Protein AF-A0A7K3Y645-F1 (afdb_monomer)

Sequence (69 aa):
PWEPTRYICRICGYVYDKKRGEPHRGHPKGTAFEDLPEDYVCPVCGLDPKITSFYGPVGKSQFDPILDI

pLDDT: mean 94.02, std 7.88, range [55.12, 98.38]

Foldseek 3Di:
DDDFQWKAQQQPRDIDGLQCFDVVVVTHRNRGLVNDDQLAADPPQQPPPVSCVVPNGRGSVRIDGDDPD

Radius of gyration: 12.03 Å; Cα contacts (8 Å, |Δi|>4): 104; chains: 1; bounding box: 30×26×30 Å

Mean predicted aligned error: 3.1 Å

Structure (mmCIF, N/CA/C/O backbone):
data_AF-A0A7K3Y645-F1
#
_entry.id   AF-A0A7K3Y645-F1
#
loop_
_atom_site.group_PDB
_atom_site.id
_atom_site.type_symbol
_atom_site.label_atom_id
_atom_site.label_alt_id
_atom_site.label_comp_id
_atom_site.label_asym_id
_atom_site.label_entity_id
_atom_site.label_seq_id
_atom_site.pdbx_PDB_ins_code
_atom_site.Cartn_x
_atom_site.Cartn_y
_atom_site.Cartn_z
_atom_site.occupancy
_atom_site.B_iso_or_equiv
_atom_site.auth_seq_id
_atom_site.auth_comp_id
_atom_site.auth_asym_id
_atom_site.auth_atom_id
_atom_site.pdbx_PDB_model_num
ATOM 1 N N . PRO A 1 1 ? -14.283 12.107 15.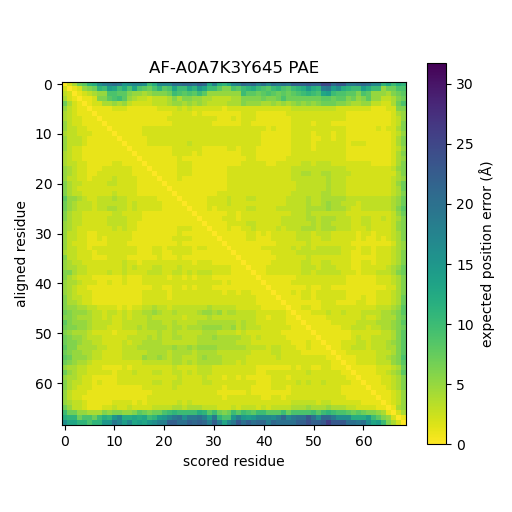015 1.00 65.38 1 PRO A N 1
ATOM 2 C CA . PRO A 1 1 ? -13.413 12.123 13.816 1.00 65.38 1 PRO A CA 1
ATOM 3 C C . PRO A 1 1 ? -13.707 10.918 12.915 1.00 65.38 1 PRO A C 1
ATOM 5 O O . PRO A 1 1 ? -13.828 9.804 13.411 1.00 65.38 1 PRO A O 1
ATOM 8 N N . TRP A 1 2 ? -13.911 11.160 11.623 1.00 75.06 2 TRP A N 1
ATOM 9 C CA . TRP A 1 2 ? -14.141 10.108 10.632 1.00 75.06 2 TRP A CA 1
ATOM 10 C C . TRP A 1 2 ? -12.783 9.542 10.183 1.00 75.06 2 TRP A C 1
ATOM 12 O O . TRP A 1 2 ? -11.890 10.321 9.852 1.00 75.06 2 TRP A O 1
ATOM 22 N N . GLU A 1 3 ? -12.616 8.218 10.232 1.00 76.69 3 GLU A N 1
ATOM 23 C CA . GLU A 1 3 ? -11.388 7.505 9.843 1.00 76.69 3 GLU A CA 1
ATOM 24 C C . GLU A 1 3 ? -11.687 6.648 8.597 1.00 76.69 3 GLU A C 1
ATOM 26 O O .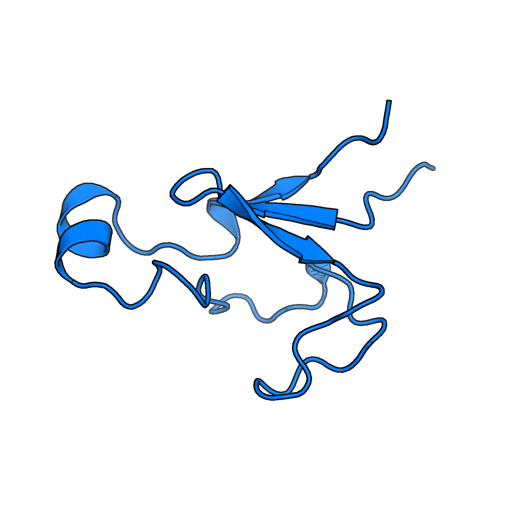 GLU A 1 3 ? -12.584 5.795 8.656 1.00 76.69 3 GLU A O 1
ATOM 31 N N . PRO A 1 4 ? -10.983 6.851 7.468 1.00 85.44 4 PRO A N 1
ATOM 32 C CA . PRO A 1 4 ? -11.143 6.009 6.288 1.00 85.44 4 PRO A CA 1
ATOM 33 C C . PRO A 1 4 ? -10.716 4.572 6.602 1.00 85.44 4 PRO A C 1
ATOM 35 O O . PRO A 1 4 ? -9.625 4.318 7.096 1.00 85.44 4 PRO A O 1
ATOM 38 N N . THR A 1 5 ? -11.563 3.599 6.271 1.00 91.94 5 THR A N 1
ATOM 39 C CA . THR A 1 5 ? -11.249 2.170 6.494 1.00 91.94 5 THR A CA 1
ATOM 40 C C . THR A 1 5 ? -10.742 1.458 5.241 1.00 91.94 5 THR A C 1
ATOM 42 O O . THR A 1 5 ? -10.368 0.282 5.297 1.00 91.94 5 THR A O 1
ATOM 45 N N . ARG A 1 6 ? -10.731 2.158 4.102 1.00 95.75 6 ARG A N 1
ATOM 46 C CA . ARG A 1 6 ? -10.347 1.635 2.791 1.00 95.75 6 ARG A CA 1
ATOM 47 C C . ARG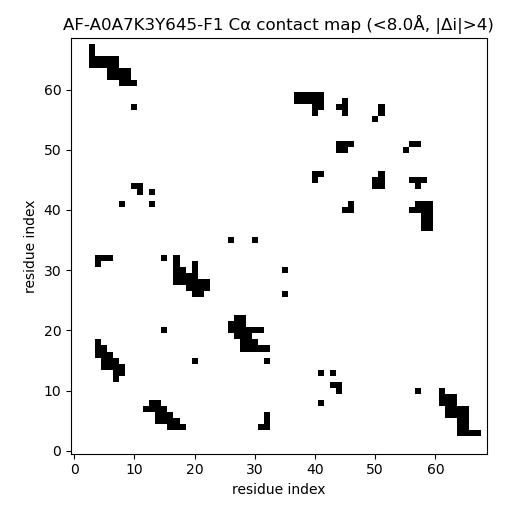 A 1 6 ? -9.502 2.646 2.031 1.00 95.75 6 ARG A C 1
ATOM 49 O O . ARG A 1 6 ? -9.728 3.849 2.130 1.00 95.75 6 ARG A O 1
ATOM 56 N N . TYR A 1 7 ? -8.566 2.128 1.249 1.00 97.50 7 TYR A N 1
ATOM 57 C CA . TYR A 1 7 ? -7.585 2.900 0.494 1.00 97.50 7 TYR A CA 1
ATOM 58 C C . TYR A 1 7 ? -7.460 2.345 -0.919 1.00 97.50 7 TYR A C 1
ATOM 60 O O . TYR A 1 7 ? -7.405 1.128 -1.089 1.00 97.50 7 TYR A O 1
ATOM 68 N N . ILE A 1 8 ? -7.392 3.212 -1.928 1.00 98.00 8 ILE A N 1
ATOM 69 C CA . ILE A 1 8 ? -7.260 2.823 -3.334 1.00 98.00 8 ILE A CA 1
ATOM 70 C C . ILE A 1 8 ? -5.906 3.245 -3.891 1.00 98.00 8 ILE A C 1
ATOM 72 O O . ILE A 1 8 ? -5.511 4.400 -3.792 1.00 98.00 8 ILE A O 1
ATOM 76 N N . CYS A 1 9 ? -5.199 2.310 -4.519 1.00 98.38 9 CYS A N 1
ATOM 77 C CA . CYS A 1 9 ? -4.008 2.624 -5.291 1.00 98.38 9 CYS A CA 1
ATOM 78 C C . CYS A 1 9 ? -4.406 3.408 -6.545 1.00 98.38 9 CYS A C 1
ATOM 80 O O . CYS A 1 9 ? -5.051 2.855 -7.436 1.00 98.38 9 CYS A O 1
ATOM 82 N N . ARG A 1 10 ? -3.960 4.658 -6.672 1.00 97.75 10 ARG A N 1
ATOM 83 C CA . ARG A 1 10 ? -4.276 5.521 -7.823 1.00 97.75 10 ARG A CA 1
ATOM 84 C C . ARG A 1 10 ? -3.653 5.073 -9.150 1.00 97.75 10 ARG A C 1
ATOM 86 O O . ARG A 1 10 ? -4.017 5.590 -10.198 1.00 97.75 10 ARG A O 1
ATOM 93 N N . ILE A 1 11 ? -2.718 4.118 -9.110 1.00 97.88 11 ILE A N 1
ATOM 94 C CA . ILE A 1 11 ? -2.042 3.582 -10.303 1.00 97.88 11 ILE A CA 1
ATOM 95 C C . ILE A 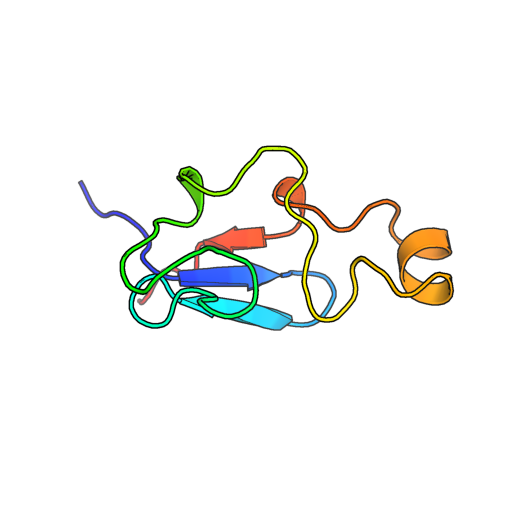1 11 ? -2.842 2.441 -10.936 1.00 97.88 11 ILE A C 1
ATOM 97 O O . ILE A 1 11 ? -3.044 2.426 -12.145 1.00 97.88 11 ILE A O 1
ATOM 101 N N . CYS A 1 12 ? -3.290 1.474 -10.130 1.00 97.81 12 CYS A N 1
ATOM 102 C CA . CYS A 1 12 ? -3.921 0.247 -10.634 1.00 97.81 12 CYS A CA 1
ATOM 103 C C . CYS A 1 12 ? -5.345 0.001 -10.118 1.00 97.81 12 CYS A C 1
ATOM 105 O O . CYS A 1 12 ? -5.975 -0.974 -10.516 1.00 97.81 12 CYS A O 1
ATOM 107 N N . GLY A 1 13 ? -5.846 0.835 -9.205 1.00 97.69 13 GLY A N 1
ATOM 108 C CA . GLY A 1 13 ? -7.175 0.691 -8.613 1.00 97.69 13 GLY A CA 1
ATOM 109 C C . GLY A 1 13 ? -7.291 -0.383 -7.527 1.00 97.69 13 GLY A C 1
ATOM 110 O O . GLY A 1 13 ? -8.395 -0.635 -7.050 1.00 97.69 13 GLY A O 1
ATOM 111 N N . TYR A 1 14 ? -6.191 -1.023 -7.108 1.00 97.75 14 TYR A N 1
ATOM 112 C CA . TYR A 1 14 ? -6.231 -1.981 -6.000 1.00 97.75 14 TYR A CA 1
ATOM 113 C C . TYR A 1 14 ? -6.769 -1.325 -4.725 1.00 97.75 14 TYR A C 1
ATOM 115 O O . TYR A 1 14 ? -6.228 -0.314 -4.277 1.00 97.75 14 TYR A O 1
ATOM 123 N N . VAL A 1 15 ? -7.790 -1.936 -4.121 1.00 97.81 15 VAL A N 1
ATOM 124 C CA . VAL A 1 15 ? -8.366 -1.483 -2.853 1.00 97.81 15 VAL A CA 1
ATOM 125 C C . VAL A 1 15 ? -7.813 -2.319 -1.705 1.00 97.81 15 VAL A C 1
ATOM 127 O O . VAL A 1 15 ? -8.054 -3.529 -1.635 1.00 97.81 15 VAL A O 1
ATOM 130 N N . TYR A 1 16 ? -7.112 -1.656 -0.789 1.00 97.50 16 TYR A N 1
ATOM 131 C CA . TYR A 1 16 ? -6.850 -2.171 0.546 1.00 97.50 16 TYR A CA 1
ATOM 132 C C . TYR A 1 16 ? -8.082 -1.925 1.421 1.00 97.50 16 TYR A C 1
ATOM 134 O O . TYR A 1 16 ? -8.578 -0.802 1.508 1.00 97.50 16 TYR A O 1
ATOM 142 N N . ASP A 1 17 ? -8.575 -2.974 2.075 1.00 97.00 17 ASP A N 1
ATOM 143 C CA . ASP A 1 17 ? -9.704 -2.904 3.002 1.00 97.00 17 ASP A CA 1
ATOM 144 C C . ASP A 1 17 ? -9.254 -3.408 4.372 1.00 97.00 17 ASP A C 1
ATOM 146 O O . ASP A 1 17 ? -8.896 -4.581 4.500 1.00 97.00 17 ASP A O 1
ATOM 150 N N . LYS A 1 18 ? -9.315 -2.549 5.40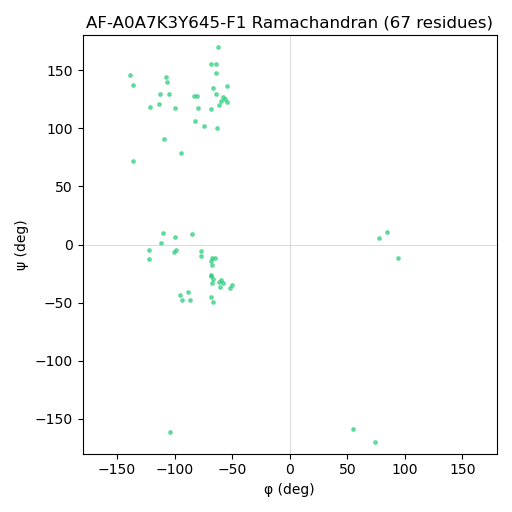0 1.00 96.12 18 LYS A N 1
ATOM 151 C CA . LYS A 1 18 ? -8.979 -2.887 6.794 1.00 96.12 18 LYS A CA 1
ATOM 152 C C . LYS A 1 18 ? -9.726 -4.132 7.275 1.00 96.12 18 LYS A C 1
ATOM 154 O O . LYS A 1 18 ? -9.149 -4.961 7.972 1.00 96.12 18 LYS A O 1
ATOM 159 N N . LYS A 1 19 ? -10.988 -4.330 6.875 1.00 95.50 19 LYS A N 1
ATOM 160 C CA . LYS A 1 19 ? -11.786 -5.512 7.260 1.00 95.50 19 LYS A CA 1
ATOM 161 C C . LYS A 1 19 ? -11.234 -6.804 6.658 1.00 95.50 19 LYS A C 1
ATOM 163 O O . LYS A 1 19 ? -11.389 -7.873 7.253 1.00 95.50 19 LYS A O 1
ATOM 168 N N . ARG A 1 20 ? -10.596 -6.715 5.488 1.00 96.19 20 ARG A N 1
ATOM 169 C CA . ARG A 1 20 ? -9.958 -7.847 4.808 1.00 96.19 20 ARG A CA 1
ATOM 170 C C . ARG A 1 20 ? -8.511 -8.051 5.257 1.00 96.19 20 ARG A C 1
ATOM 172 O O . ARG A 1 20 ? -8.105 -9.201 5.424 1.00 96.19 20 ARG A O 1
ATOM 179 N N . GLY A 1 21 ? -7.757 -6.968 5.435 1.00 96.62 21 GLY A N 1
ATOM 180 C CA . GLY A 1 21 ? -6.300 -7.000 5.528 1.00 96.62 21 GLY A CA 1
ATOM 181 C C . GLY A 1 21 ? -5.660 -7.690 4.316 1.00 96.62 21 GLY A C 1
ATOM 182 O O . GLY A 1 21 ? -6.278 -7.865 3.259 1.00 96.62 21 GLY A O 1
ATOM 183 N N . GLU A 1 22 ? -4.429 -8.151 4.504 1.00 96.94 22 GLU A N 1
ATOM 184 C CA . GLU A 1 22 ? -3.681 -9.027 3.599 1.00 96.94 22 GLU A CA 1
ATOM 185 C C . GLU A 1 22 ? -2.971 -10.150 4.383 1.00 96.94 22 GLU A C 1
ATOM 187 O O . GLU A 1 22 ? -1.744 -10.148 4.514 1.00 96.94 22 GLU A O 1
ATOM 192 N N . PRO A 1 23 ? -3.711 -11.145 4.918 1.00 97.19 23 PRO A N 1
ATOM 193 C CA . PRO A 1 23 ? -3.132 -12.136 5.832 1.00 97.19 23 PRO A CA 1
ATOM 194 C C . PRO A 1 23 ? -1.959 -12.928 5.239 1.00 97.19 23 PRO A C 1
ATOM 196 O O . PRO A 1 23 ? -1.009 -13.253 5.942 1.00 97.19 23 PRO A O 1
ATOM 199 N N . HIS A 1 24 ? -1.988 -13.183 3.928 1.00 95.50 24 HIS A N 1
ATOM 200 C CA . HIS A 1 24 ? -0.921 -13.872 3.195 1.00 95.50 24 HIS A CA 1
ATOM 201 C C . HIS A 1 24 ? 0.385 -13.061 3.088 1.00 95.50 24 HIS A C 1
ATOM 203 O O . HIS A 1 24 ? 1.419 -13.626 2.748 1.00 95.50 24 HIS A O 1
ATOM 209 N N . ARG A 1 25 ? 0.345 -11.756 3.387 1.00 93.31 25 ARG A N 1
ATOM 210 C CA . ARG A 1 25 ? 1.499 -10.841 3.413 1.00 93.31 25 ARG A CA 1
ATOM 211 C C . ARG A 1 25 ? 1.867 -10.402 4.833 1.00 93.31 25 ARG A C 1
ATOM 213 O O . ARG A 1 25 ? 2.678 -9.504 5.000 1.00 93.31 25 ARG A O 1
ATOM 220 N N . GLY A 1 26 ? 1.276 -11.027 5.857 1.00 95.94 26 GLY A N 1
ATOM 221 C CA . GLY A 1 26 ? 1.548 -10.701 7.260 1.00 95.94 26 GLY A CA 1
ATOM 222 C C . GLY A 1 26 ? 0.732 -9.531 7.818 1.00 95.94 26 GLY A C 1
ATOM 223 O O . GLY A 1 26 ? 1.000 -9.089 8.930 1.00 95.94 26 GLY A O 1
ATOM 224 N N . HIS A 1 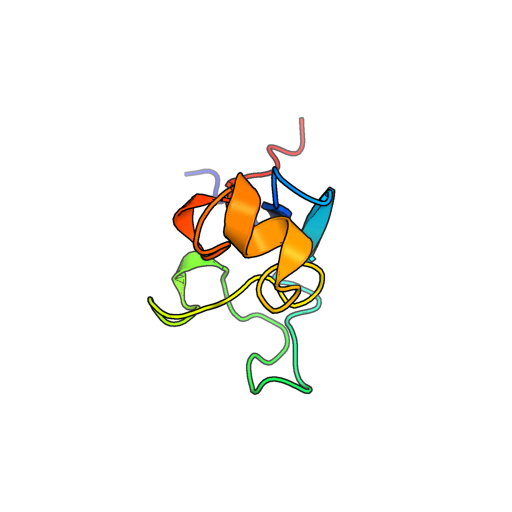27 ? -0.283 -9.052 7.094 1.00 96.56 27 HIS A N 1
ATOM 225 C CA . HIS A 1 27 ? -1.182 -7.989 7.553 1.00 96.56 27 HIS A CA 1
ATOM 226 C C . HIS A 1 27 ? -2.566 -8.593 7.838 1.00 96.56 27 HIS A C 1
ATOM 228 O O . HIS A 1 27 ? -3.368 -8.744 6.918 1.00 96.56 27 HIS A O 1
ATOM 234 N N . PRO A 1 28 ? -2.863 -9.058 9.062 1.00 97.56 28 PRO A N 1
ATOM 235 C CA . PRO A 1 28 ? -4.129 -9.726 9.353 1.00 97.56 28 PRO A CA 1
ATOM 236 C C . PRO A 1 28 ? -5.351 -8.811 9.148 1.00 97.56 28 PRO A C 1
ATOM 238 O O . PRO A 1 28 ? -5.254 -7.599 8.964 1.00 97.56 28 PRO A O 1
ATOM 241 N N . LYS A 1 29 ? -6.550 -9.405 9.196 1.00 97.50 29 LYS A N 1
ATOM 242 C CA . LYS A 1 29 ? -7.802 -8.635 9.231 1.00 97.50 29 LYS A CA 1
ATOM 243 C C . LYS A 1 29 ? -7.763 -7.633 10.387 1.00 97.50 29 LYS A C 1
ATOM 245 O O . LYS A 1 29 ? -7.388 -7.994 11.498 1.00 97.50 29 LYS A O 1
ATOM 250 N N . GLY A 1 30 ? -8.204 -6.409 10.130 1.00 96.25 30 GLY A N 1
ATOM 251 C CA . GLY A 1 30 ? -8.232 -5.320 11.102 1.00 96.25 30 GLY A CA 1
ATOM 252 C C . GLY A 1 30 ? -7.008 -4.403 11.068 1.00 96.25 30 GLY A C 1
ATOM 253 O O . GLY A 1 30 ? -7.088 -3.327 11.656 1.00 96.25 30 GLY A O 1
ATOM 254 N N . THR A 1 31 ? -5.926 -4.763 10.365 1.00 96.88 31 THR A N 1
ATOM 255 C CA . THR A 1 31 ? -4.758 -3.884 10.188 1.00 96.88 31 THR A CA 1
ATOM 256 C C . THR A 1 31 ? -5.172 -2.604 9.460 1.00 96.88 31 THR A C 1
ATOM 258 O O . THR A 1 31 ? -5.696 -2.669 8.343 1.00 96.88 31 THR A O 1
ATOM 261 N N . ALA A 1 32 ? -4.984 -1.438 10.084 1.00 96.19 32 ALA A N 1
ATOM 262 C CA . ALA A 1 32 ? -5.237 -0.163 9.419 1.00 96.19 32 ALA A C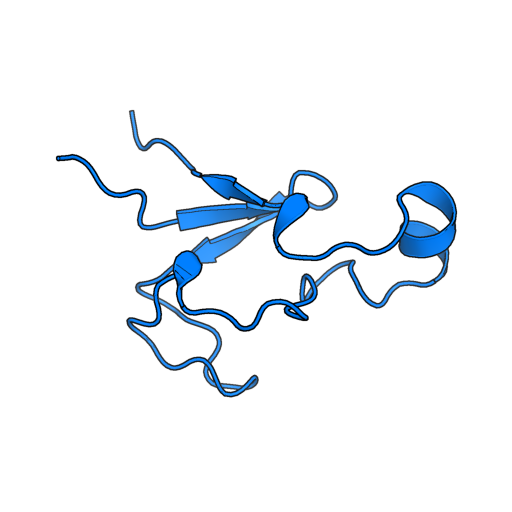A 1
ATOM 263 C C . ALA A 1 32 ? -4.205 0.060 8.301 1.00 96.19 32 ALA A C 1
ATOM 265 O O . ALA A 1 32 ? -3.117 -0.514 8.328 1.00 96.19 32 ALA A O 1
ATOM 266 N N . PHE A 1 33 ? -4.535 0.866 7.292 1.00 96.44 33 PHE A N 1
ATOM 267 C CA . PHE A 1 33 ? -3.586 1.137 6.205 1.00 96.44 33 PHE A CA 1
ATOM 268 C C . PHE A 1 33 ? -2.382 1.948 6.713 1.00 96.44 33 PHE A C 1
ATOM 270 O O . PHE A 1 33 ? -1.245 1.782 6.274 1.00 96.44 33 PHE A O 1
ATOM 277 N N . GLU A 1 34 ? -2.640 2.808 7.688 1.00 95.31 34 GLU A N 1
ATOM 278 C CA . GLU A 1 34 ? -1.686 3.627 8.414 1.00 95.31 34 GLU A CA 1
ATOM 279 C C . GLU A 1 34 ? -0.662 2.759 9.150 1.00 95.31 34 GLU A C 1
ATOM 281 O O . GLU A 1 34 ? 0.521 3.095 9.119 1.00 95.31 34 GLU A O 1
ATOM 286 N N . ASP A 1 35 ? -1.089 1.606 9.677 1.00 96.62 35 ASP A N 1
ATOM 287 C CA . ASP A 1 35 ? -0.251 0.637 10.399 1.00 96.62 35 ASP A CA 1
ATOM 288 C C . ASP A 1 35 ? 0.620 -0.234 9.475 1.00 96.62 35 ASP A C 1
ATOM 290 O O . ASP A 1 35 ? 1.484 -0.973 9.951 1.00 96.62 35 ASP A O 1
ATOM 294 N N . LEU A 1 36 ? 0.408 -0.191 8.153 1.00 97.12 36 LEU A N 1
ATOM 295 C CA . LEU A 1 36 ? 1.286 -0.882 7.204 1.00 97.12 36 LEU A CA 1
ATOM 296 C C . LEU A 1 36 ? 2.702 -0.285 7.261 1.00 97.12 36 LEU A C 1
ATOM 298 O O . LEU A 1 36 ? 2.842 0.927 7.456 1.00 97.12 36 LEU A O 1
ATOM 302 N N . PRO A 1 37 ? 3.755 -1.086 7.042 1.00 97.00 37 PRO A N 1
ATOM 303 C CA . PRO A 1 37 ? 5.127 -0.595 7.119 1.00 97.00 37 PRO A CA 1
ATOM 304 C C . PRO A 1 37 ? 5.415 0.458 6.037 1.00 97.00 37 PRO A C 1
ATOM 306 O O . PRO A 1 37 ? 4.751 0.498 5.001 1.00 97.00 37 PRO A O 1
ATOM 309 N N . GLU A 1 38 ? 6.389 1.343 6.268 1.00 95.38 38 GLU A N 1
ATOM 310 C CA . GLU A 1 38 ? 6.717 2.440 5.336 1.00 95.38 38 GLU A CA 1
ATOM 311 C C . GLU A 1 38 ? 7.128 1.945 3.943 1.00 95.38 38 GLU A C 1
ATOM 313 O O . GLU A 1 38 ? 6.850 2.602 2.939 1.00 95.38 38 GLU A O 1
ATOM 318 N N . ASP A 1 39 ? 7.734 0.760 3.882 1.00 94.62 39 ASP A N 1
ATOM 319 C CA . ASP A 1 39 ? 8.144 0.071 2.662 1.00 94.62 39 ASP A CA 1
ATOM 320 C C . ASP A 1 39 ? 7.019 -0.762 2.025 1.00 94.62 39 ASP A C 1
ATOM 322 O O . ASP A 1 39 ? 7.267 -1.500 1.072 1.00 94.62 39 ASP A O 1
ATOM 326 N N . TYR A 1 40 ? 5.774 -0.649 2.505 1.00 97.50 40 TYR A N 1
ATOM 327 C CA . TYR A 1 40 ? 4.643 -1.346 1.908 1.00 97.50 40 TYR A CA 1
ATOM 328 C C . TYR A 1 40 ? 4.507 -0.993 0.424 1.00 97.50 40 TYR A C 1
ATOM 330 O O . TYR A 1 40 ? 4.357 0.168 0.032 1.00 97.50 40 TYR A O 1
ATOM 338 N N . VAL A 1 41 ? 4.494 -2.045 -0.392 1.00 97.50 41 VAL A N 1
ATOM 339 C CA . VAL A 1 41 ? 4.350 -1.996 -1.847 1.00 97.50 41 VAL A CA 1
ATOM 340 C C . VAL A 1 41 ? 2.959 -2.481 -2.245 1.00 97.50 41 VAL A C 1
ATOM 342 O O . VAL A 1 41 ? 2.467 -3.482 -1.707 1.00 97.50 41 VAL A O 1
ATOM 345 N N . CYS A 1 42 ? 2.339 -1.812 -3.226 1.00 98.06 42 CYS A N 1
ATOM 346 C CA . CYS A 1 42 ? 1.076 -2.255 -3.812 1.00 98.06 42 CYS A CA 1
ATOM 347 C C . CYS A 1 42 ? 1.202 -3.709 -4.316 1.00 98.06 42 CYS A C 1
ATOM 349 O O . CYS A 1 42 ? 2.034 -3.963 -5.192 1.00 98.06 42 CYS A O 1
ATOM 351 N N . PRO A 1 43 ? 0.368 -4.655 -3.840 1.00 97.19 43 PRO A N 1
ATOM 352 C CA . PRO A 1 43 ? 0.505 -6.077 -4.175 1.00 97.19 43 PRO A CA 1
ATOM 353 C C . PRO A 1 43 ? 0.217 -6.392 -5.643 1.00 97.19 43 PRO A C 1
ATOM 355 O O . PRO A 1 43 ? 0.564 -7.468 -6.115 1.00 97.19 43 PRO A O 1
ATOM 358 N N . VAL A 1 44 ? -0.454 -5.481 -6.352 1.00 97.56 44 VAL A N 1
ATOM 359 C CA . VAL A 1 44 ? -0.865 -5.693 -7.742 1.00 97.56 44 VAL A CA 1
ATOM 360 C C . VAL A 1 44 ? 0.169 -5.145 -8.716 1.00 97.56 44 VAL A C 1
ATOM 362 O O . VAL A 1 44 ? 0.541 -5.832 -9.658 1.00 97.56 44 VAL A O 1
ATOM 365 N N . CYS A 1 45 ? 0.630 -3.911 -8.509 1.00 97.88 45 CYS A N 1
ATOM 366 C CA . CYS A 1 45 ? 1.428 -3.206 -9.516 1.00 97.88 45 CYS A CA 1
ATOM 367 C C . CYS A 1 45 ? 2.808 -2.753 -9.036 1.00 97.88 45 CYS A C 1
ATOM 369 O O . CYS A 1 45 ? 3.642 -2.384 -9.858 1.00 97.88 45 CYS A O 1
ATOM 371 N N . GLY A 1 46 ? 3.081 -2.786 -7.730 1.00 96.12 46 GLY A N 1
ATOM 372 C CA . GLY A 1 46 ? 4.315 -2.220 -7.191 1.00 96.12 46 GLY A CA 1
ATOM 373 C C . GLY A 1 46 ? 5.562 -3.081 -7.388 1.00 96.12 46 GLY A C 1
ATOM 374 O O . GLY A 1 46 ? 6.657 -2.617 -7.091 1.00 96.12 46 GLY A O 1
ATOM 375 N N . LEU A 1 47 ? 5.409 -4.297 -7.922 1.00 93.56 47 LEU A N 1
ATOM 376 C CA . LEU A 1 47 ? 6.513 -5.176 -8.323 1.00 93.56 47 LEU A CA 1
ATOM 377 C C . LEU A 1 47 ? 6.606 -5.379 -9.843 1.00 93.56 47 LEU A C 1
ATOM 379 O O . LEU A 1 47 ? 7.476 -6.118 -10.295 1.00 93.56 47 LEU A O 1
ATOM 383 N N . ASP A 1 48 ? 5.738 -4.748 -10.641 1.00 96.06 48 ASP A N 1
ATOM 384 C CA . ASP A 1 48 ? 5.833 -4.817 -12.102 1.00 96.06 48 ASP A CA 1
ATOM 385 C C . ASP A 1 48 ? 6.922 -3.837 -12.590 1.00 96.06 48 ASP A C 1
ATOM 387 O O . ASP A 1 48 ? 6.783 -2.620 -12.403 1.00 96.06 48 ASP A O 1
ATOM 391 N N . PRO A 1 49 ? 8.008 -4.313 -13.234 1.00 94.12 49 PRO A N 1
ATOM 392 C CA . PRO A 1 49 ? 9.084 -3.445 -13.708 1.00 94.12 49 PRO A CA 1
ATOM 393 C C . PRO A 1 49 ? 8.629 -2.418 -14.746 1.00 94.12 49 PRO A C 1
ATOM 395 O O . PRO A 1 49 ? 9.152 -1.309 -14.782 1.00 94.12 49 PRO A O 1
ATOM 398 N N . LYS A 1 50 ? 7.640 -2.747 -15.586 1.00 95.88 50 LYS A N 1
ATOM 399 C CA . LYS A 1 50 ? 7.121 -1.809 -16.590 1.00 95.88 50 LYS A CA 1
ATOM 400 C C . LYS A 1 50 ? 6.390 -0.662 -15.908 1.00 95.88 50 LYS A C 1
ATOM 402 O O . LYS A 1 50 ? 6.636 0.495 -16.236 1.00 95.88 50 LYS A O 1
ATOM 407 N N . ILE A 1 51 ? 5.552 -0.973 -14.921 1.00 96.56 51 ILE A N 1
ATOM 408 C CA . ILE A 1 51 ? 4.811 0.041 -14.162 1.00 96.56 51 ILE A CA 1
ATOM 409 C C . ILE A 1 51 ? 5.778 0.893 -13.340 1.00 96.56 51 ILE A C 1
ATOM 411 O O . ILE A 1 51 ? 5.741 2.119 -13.427 1.00 96.56 51 ILE A O 1
ATOM 415 N N . THR A 1 52 ? 6.684 0.263 -12.593 1.00 95.50 52 THR A N 1
ATOM 416 C CA . THR A 1 52 ? 7.633 0.986 -11.733 1.00 95.50 52 THR A CA 1
ATOM 417 C C . THR A 1 52 ? 8.666 1.797 -12.521 1.00 95.50 52 THR A C 1
ATOM 419 O O . THR A 1 52 ? 9.110 2.833 -12.034 1.00 95.50 52 THR A O 1
ATOM 422 N N . SER A 1 53 ? 8.990 1.419 -13.764 1.00 96.00 53 SER A N 1
ATOM 423 C CA . SER A 1 53 ? 9.833 2.241 -14.648 1.00 96.00 53 SER A CA 1
ATOM 424 C C . SER A 1 53 ? 9.165 3.543 -15.104 1.00 96.00 53 SER A C 1
ATOM 426 O O . SER A 1 53 ? 9.861 4.517 -15.379 1.00 96.00 53 SER A O 1
ATOM 428 N N . PHE A 1 54 ? 7.828 3.576 -15.169 1.00 95.44 54 PHE A N 1
ATOM 429 C CA . PHE A 1 54 ? 7.069 4.748 -15.611 1.00 95.44 54 PHE A CA 1
ATOM 430 C C . PHE A 1 54 ? 6.592 5.617 -14.439 1.00 95.44 54 PHE A C 1
ATOM 432 O O . PHE A 1 54 ? 6.690 6.839 -14.497 1.00 95.44 54 PHE A O 1
ATOM 439 N N . TYR A 1 55 ? 6.089 4.994 -13.369 1.00 93.62 55 TYR A N 1
ATOM 440 C CA . TYR A 1 55 ? 5.491 5.689 -12.221 1.00 93.62 55 TYR A CA 1
ATOM 441 C C . TYR A 1 55 ? 6.427 5.810 -11.007 1.00 93.62 55 TYR A C 1
ATOM 443 O O . TYR A 1 55 ? 6.075 6.470 -10.030 1.00 93.62 55 TYR A O 1
ATOM 451 N N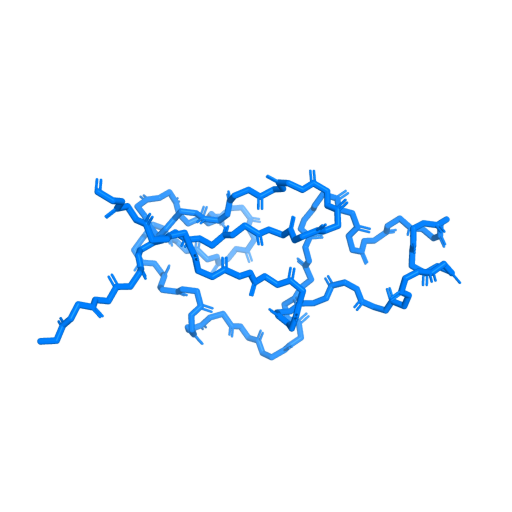 . GLY A 1 56 ? 7.606 5.181 -11.043 1.00 94.38 56 GLY A N 1
ATOM 452 C CA . GLY A 1 56 ? 8.458 5.008 -9.867 1.00 94.38 56 GLY A CA 1
ATOM 453 C C . GLY A 1 56 ? 7.919 3.945 -8.893 1.00 94.38 56 GLY A C 1
ATOM 454 O O . GLY A 1 56 ? 6.988 3.203 -9.221 1.00 94.38 56 GLY A O 1
ATOM 455 N N . PRO A 1 57 ? 8.500 3.835 -7.683 1.00 93.75 57 PRO A N 1
ATOM 456 C CA . PRO A 1 57 ? 8.043 2.889 -6.667 1.00 93.75 57 PRO A CA 1
ATOM 457 C C . PRO A 1 57 ? 6.578 3.124 -6.265 1.00 93.75 57 PRO A C 1
ATOM 459 O O . PRO A 1 57 ? 6.210 4.205 -5.801 1.00 93.75 57 PRO A O 1
ATOM 462 N N . VAL A 1 58 ? 5.737 2.092 -6.391 1.00 97.75 58 VAL A N 1
ATOM 463 C CA . VAL A 1 58 ? 4.310 2.176 -6.033 1.00 97.75 58 VAL A CA 1
ATOM 464 C C . VAL A 1 58 ? 4.086 1.690 -4.599 1.00 97.75 58 VAL A C 1
ATOM 466 O O . VAL A 1 58 ? 3.669 0.553 -4.362 1.00 97.75 58 VAL A O 1
ATOM 469 N N . GLY A 1 59 ? 4.395 2.568 -3.642 1.00 96.69 59 GLY A N 1
ATOM 470 C CA . GLY A 1 59 ? 4.221 2.333 -2.203 1.00 96.69 59 GLY A CA 1
ATOM 471 C C . GLY A 1 59 ? 3.018 3.056 -1.583 1.00 96.69 59 GLY A C 1
ATOM 472 O O . GLY A 1 59 ? 2.121 3.508 -2.301 1.00 96.69 59 GLY A O 1
ATOM 473 N N . LYS A 1 60 ? 3.008 3.210 -0.247 1.00 96.88 60 LYS A N 1
ATOM 474 C CA . LYS A 1 60 ? 1.910 3.863 0.510 1.00 96.88 60 LYS A CA 1
ATOM 475 C C .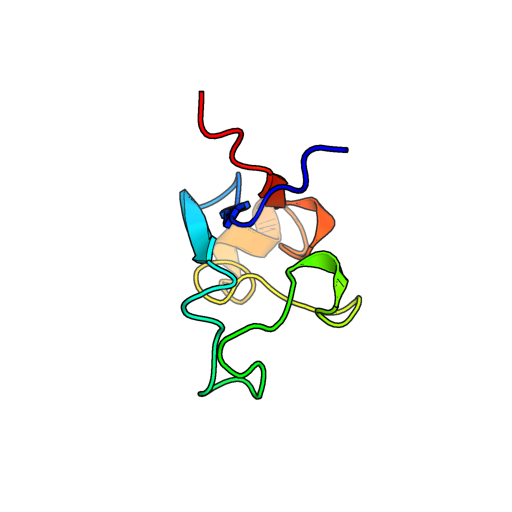 LYS A 1 60 ? 1.504 5.234 -0.039 1.00 96.88 60 LYS A C 1
ATOM 477 O O . LYS A 1 60 ? 0.322 5.550 -0.052 1.00 96.88 60 LYS A O 1
ATOM 482 N N . SER A 1 61 ? 2.452 6.018 -0.553 1.00 95.88 61 SER A N 1
ATOM 483 C CA . SER A 1 61 ? 2.207 7.362 -1.108 1.00 95.88 61 SER A CA 1
ATOM 484 C C . SER A 1 61 ? 1.333 7.395 -2.370 1.00 95.88 61 SER A C 1
ATOM 486 O O . SER A 1 61 ? 0.926 8.471 -2.804 1.00 95.88 61 SER A O 1
ATOM 488 N N . GLN A 1 62 ? 1.069 6.237 -2.982 1.00 97.88 62 GLN A N 1
ATOM 489 C CA . GLN A 1 62 ? 0.208 6.105 -4.160 1.00 97.88 62 GLN A CA 1
ATOM 490 C C . GLN A 1 62 ? -1.207 5.628 -3.808 1.00 97.88 62 GLN A C 1
ATOM 492 O O . GLN A 1 62 ? -1.979 5.314 -4.715 1.00 97.88 62 GLN A O 1
ATOM 497 N N . PHE A 1 63 ? -1.537 5.517 -2.521 1.00 97.81 63 PHE A N 1
ATOM 498 C CA . PHE A 1 63 ? -2.866 5.152 -2.054 1.00 97.81 63 PHE A CA 1
ATOM 499 C C . PHE A 1 63 ? -3.596 6.371 -1.505 1.00 97.81 63 PHE A C 1
ATOM 501 O O . PHE A 1 63 ? -3.078 7.060 -0.630 1.00 97.81 63 PHE A O 1
ATOM 508 N N . ASP A 1 64 ? -4.821 6.576 -1.976 1.00 97.06 64 ASP A N 1
ATOM 509 C CA . ASP A 1 64 ? -5.709 7.629 -1.496 1.00 97.06 64 ASP A CA 1
ATOM 510 C C . ASP A 1 64 ? -6.838 7.007 -0.650 1.00 97.06 64 ASP A C 1
ATOM 512 O O . ASP A 1 64 ? -7.290 5.894 -0.955 1.00 97.06 64 ASP A O 1
ATOM 516 N N . PRO A 1 65 ? -7.305 7.672 0.424 1.00 95.75 65 PRO A N 1
ATOM 517 C CA . PRO A 1 65 ? -8.415 7.172 1.224 1.00 95.75 65 PRO A CA 1
ATOM 518 C C . PRO A 1 65 ? -9.706 7.182 0.404 1.00 95.75 65 PRO A C 1
ATOM 520 O O . PRO A 1 65 ? -10.044 8.170 -0.250 1.00 95.75 65 PRO A O 1
ATOM 523 N N . ILE A 1 66 ? -10.466 6.091 0.472 1.00 94.25 66 ILE A N 1
ATOM 524 C CA . ILE A 1 66 ? -11.809 6.048 -0.101 1.00 94.25 66 ILE A CA 1
ATOM 525 C C . ILE A 1 66 ? -12.752 6.672 0.924 1.00 94.25 66 ILE A C 1
ATOM 527 O O . ILE A 1 66 ? -13.045 6.075 1.963 1.00 94.25 66 ILE A O 1
ATOM 531 N N . LEU A 1 67 ? -13.198 7.894 0.635 1.00 85.81 67 LEU A N 1
ATOM 532 C CA . LEU A 1 67 ? -14.276 8.526 1.380 1.00 85.81 67 LEU A CA 1
ATOM 533 C C . LEU A 1 67 ? -15.582 7.854 0.951 1.00 85.81 67 LEU A C 1
ATOM 535 O O . LEU A 1 67 ? -16.078 8.104 -0.146 1.00 85.81 67 LEU A O 1
ATOM 539 N N . ASP A 1 68 ? -16.097 6.955 1.788 1.00 67.81 68 ASP A N 1
ATOM 540 C CA . ASP A 1 68 ? -17.465 6.461 1.649 1.00 67.81 68 ASP A CA 1
ATOM 541 C C . ASP A 1 68 ? -18.401 7.658 1.858 1.00 67.81 68 ASP A C 1
ATOM 543 O O . ASP A 1 68 ? -18.564 8.118 2.989 1.00 67.81 68 ASP A O 1
ATOM 547 N N . ILE A 1 69 ? -18.901 8.215 0.748 1.00 55.12 69 ILE A N 1
ATOM 548 C CA . ILE A 1 69 ? -19.909 9.287 0.718 1.00 55.12 69 ILE A CA 1
ATOM 549 C C . ILE A 1 69 ? -21.208 8.769 1.337 1.00 55.12 69 ILE A C 1
ATOM 551 O O . ILE A 1 69 ? -21.605 7.632 0.988 1.00 55.12 69 ILE A O 1
#

Secondary structure (DSSP, 8-state):
-----EEEETTT-PEEETTT-BGGGTB-TT--STTS-TT-B-TTTTT-HHHHHHH---BGGGEEE----

Nearest PDB structures (foldseek):
  3rz6-assembly1_A  TM=9.750E-01  e=2.803E-06  Pyrococcus furiosus DSM 3638
  3ryg-assembly1_A  TM=9.790E-01  e=5.522E-06  Pyrococcus furiosus DSM 3638
  1c09-assembly1_A  TM=9.643E-01  e=9.497E-06  Clostridium pasteurianum
  1fhh-assembly1_A  TM=9.704E-01  e=1.333E-05  Clostridium pasteurianum
  7a9a-assembly3_C  TM=9.424E-01  e=5.922E-05  Mycobacterium tuberculosis H37Rv

Solvent-accessible surface area (backbone atoms only — not comparable to full-atom values): 4274 Å² total; per-residue (Å²): 135,92,77,72,60,31,31,30,27,78,87,79,63,54,70,51,38,19,81,59,38,42,56,97,78,75,35,45,61,63,44,49,79,83,74,48,60,88,82,39,56,42,90,85,50,38,81,39,67,72,52,29,73,73,74,40,84,36,32,62,91,44,46,45,70,47,76,86,126